Protein AF-A0A8C2FGY7-F1 (afdb_monomer_lite)

Structure (mmCIF, N/CA/C/O backbone):
data_AF-A0A8C2FGY7-F1
#
_entry.id   AF-A0A8C2FGY7-F1
#
loop_
_atom_site.group_PDB
_atom_site.id
_atom_site.type_symbol
_atom_site.label_atom_id
_atom_site.label_alt_id
_atom_site.label_comp_id
_atom_site.label_asym_id
_atom_site.label_entity_id
_atom_site.label_seq_id
_atom_site.pdbx_PDB_ins_code
_atom_site.Cartn_x
_atom_site.Cartn_y
_atom_site.Cartn_z
_atom_site.occupancy
_atom_site.B_iso_or_equiv
_atom_site.auth_seq_id
_atom_site.auth_comp_id
_atom_site.auth_asym_id
_atom_site.auth_atom_id
_atom_site.pdbx_PDB_model_num
ATOM 1 N N . MET A 1 1 ? 3.199 13.180 -5.191 1.00 70.38 1 MET A N 1
ATOM 2 C CA . MET A 1 1 ? 1.936 12.489 -4.848 1.00 70.38 1 MET A CA 1
ATOM 3 C C . MET A 1 1 ? 2.129 11.422 -3.775 1.00 70.38 1 MET A C 1
ATOM 5 O O . MET A 1 1 ? 1.133 10.982 -3.229 1.00 70.38 1 MET A O 1
ATOM 9 N N . GLU A 1 2 ? 3.371 11.119 -3.385 1.00 81.00 2 GLU A N 1
ATOM 10 C CA . GLU A 1 2 ? 3.741 10.205 -2.285 1.00 81.00 2 GLU A CA 1
ATOM 11 C C . GLU A 1 2 ? 3.095 10.534 -0.928 1.00 81.00 2 GLU A C 1
ATOM 13 O O . GLU A 1 2 ? 2.977 9.679 -0.068 1.00 81.00 2 GLU A O 1
ATOM 18 N N . PHE A 1 3 ? 2.617 11.765 -0.724 1.00 84.00 3 PHE A N 1
ATOM 19 C CA . PHE A 1 3 ? 1.879 12.116 0.491 1.00 84.00 3 PHE A CA 1
ATOM 20 C C . PHE A 1 3 ? 0.635 11.240 0.722 1.00 84.00 3 PHE A C 1
ATOM 22 O O . PHE A 1 3 ? 0.276 10.999 1.868 1.00 84.00 3 PHE A O 1
ATOM 29 N N . LEU A 1 4 ? -0.035 10.796 -0.347 1.00 87.25 4 LEU A N 1
ATOM 30 C CA . LEU A 1 4 ? -1.253 9.990 -0.237 1.00 87.25 4 LEU A CA 1
ATOM 31 C C . LEU A 1 4 ? -0.982 8.487 -0.092 1.00 87.25 4 LEU A C 1
ATOM 33 O O . LEU A 1 4 ? -1.940 7.745 0.057 1.00 87.25 4 LEU A O 1
ATOM 37 N N . ASP A 1 5 ? 0.279 8.065 -0.143 1.00 82.44 5 ASP A N 1
ATOM 38 C CA . ASP A 1 5 ? 0.716 6.670 -0.294 1.00 82.44 5 ASP A CA 1
ATOM 39 C C . ASP A 1 5 ? 0.630 5.832 0.991 1.00 82.44 5 ASP A C 1
ATOM 41 O O . ASP A 1 5 ? 1.151 4.735 1.029 1.00 82.44 5 ASP A O 1
ATOM 45 N N . GLY A 1 6 ? 0.059 6.375 2.075 1.00 81.12 6 GLY A N 1
ATOM 46 C CA . GLY A 1 6 ? -0.142 5.675 3.355 1.00 81.12 6 GLY A CA 1
ATOM 47 C C . GLY A 1 6 ? 1.125 5.327 4.159 1.00 81.12 6 GLY A C 1
ATOM 48 O O . GLY A 1 6 ? 1.104 5.382 5.391 1.00 81.12 6 GLY A O 1
ATOM 49 N N . ASP A 1 7 ? 2.248 5.085 3.484 1.00 79.06 7 ASP A N 1
ATOM 50 C CA . ASP A 1 7 ? 3.553 4.693 4.021 1.00 79.06 7 ASP A CA 1
ATOM 51 C C . ASP A 1 7 ? 4.176 5.746 4.943 1.00 79.06 7 ASP A C 1
ATOM 53 O O . ASP A 1 7 ? 4.849 5.436 5.931 1.00 79.06 7 ASP A O 1
ATOM 57 N N . ASN A 1 8 ? 3.927 7.022 4.646 1.00 78.19 8 ASN A N 1
ATOM 58 C CA . ASN A 1 8 ? 4.581 8.145 5.319 1.00 78.19 8 ASN A CA 1
ATOM 59 C C . ASN A 1 8 ? 3.785 8.671 6.523 1.00 78.19 8 ASN A C 1
ATOM 61 O O . ASN A 1 8 ? 4.095 9.737 7.065 1.00 78.19 8 ASN A O 1
ATOM 65 N N . GLY A 1 9 ? 2.766 7.928 6.959 1.00 81.69 9 GLY A N 1
ATOM 66 C CA . GLY A 1 9 ? 2.022 8.197 8.180 1.00 81.69 9 GLY A CA 1
ATOM 67 C C . GLY A 1 9 ? 0.510 8.189 8.001 1.00 81.69 9 GLY A C 1
ATOM 68 O O . GLY A 1 9 ? -0.045 7.965 6.932 1.00 81.69 9 GLY A O 1
ATOM 69 N N . VAL A 1 10 ? -0.182 8.458 9.105 1.00 88.56 10 VAL A N 1
ATOM 70 C CA . VAL A 1 10 ? -1.643 8.395 9.148 1.00 88.56 10 VAL A CA 1
ATOM 71 C C . VAL A 1 10 ? -2.232 9.666 8.548 1.00 88.56 10 VAL A C 1
ATOM 73 O O . VAL A 1 10 ? -2.162 10.741 9.153 1.00 88.56 10 VAL A O 1
ATOM 76 N N . LEU A 1 11 ? -2.850 9.525 7.375 1.00 92.31 11 LEU A 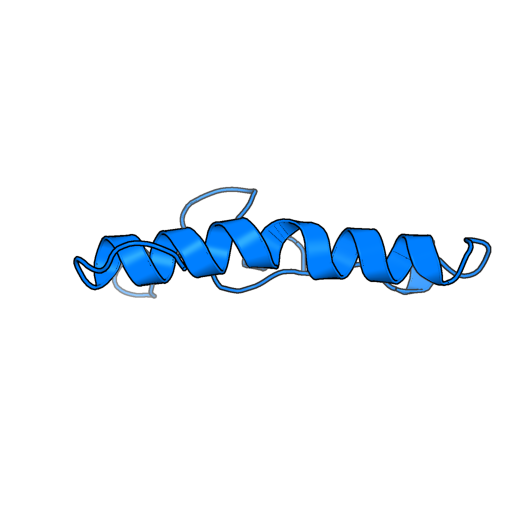N 1
ATOM 77 C CA . LEU A 1 11 ? -3.666 10.570 6.770 1.00 92.31 11 LEU A CA 1
ATOM 78 C C . LEU A 1 11 ? -4.796 10.979 7.726 1.00 92.31 11 LEU A C 1
ATOM 80 O O . LEU A 1 11 ? -5.339 10.162 8.475 1.00 92.31 11 LEU A O 1
ATOM 84 N N . LYS A 1 12 ? -5.143 12.266 7.711 1.00 94.38 12 LYS A N 1
ATOM 85 C CA . LYS A 1 12 ? -6.199 12.833 8.553 1.00 94.38 12 LYS A CA 1
ATOM 86 C C . LYS A 1 12 ? -7.153 13.670 7.719 1.00 94.38 12 LYS A C 1
ATOM 88 O O . LYS A 1 12 ? -6.735 14.324 6.763 1.00 94.38 12 LYS A O 1
ATOM 93 N N . SER A 1 13 ? -8.425 13.664 8.095 1.00 93.94 13 SER A N 1
ATOM 94 C CA . SER A 1 13 ? -9.420 14.577 7.544 1.00 93.94 13 SER A CA 1
ATOM 95 C C . SER A 1 13 ? -9.093 16.028 7.918 1.00 93.94 13 SER A C 1
ATOM 97 O O . SER A 1 13 ? -8.273 16.305 8.797 1.00 93.94 13 SER A O 1
ATOM 99 N N . VAL A 1 14 ? -9.800 16.977 7.302 1.00 95.06 14 VAL A N 1
ATOM 100 C CA . VAL A 1 14 ? -9.706 18.404 7.658 1.00 95.06 14 VAL A CA 1
ATOM 101 C C . VAL A 1 14 ? -10.105 18.692 9.113 1.00 95.06 14 VAL A C 1
ATOM 103 O O . VAL A 1 14 ? -9.691 19.706 9.665 1.00 95.06 14 VAL A O 1
ATOM 106 N N . THR A 1 15 ? -10.875 17.801 9.748 1.00 96.56 15 THR A N 1
ATOM 107 C CA . THR A 1 15 ? -11.253 17.875 11.169 1.00 96.56 15 THR A CA 1
ATOM 108 C C . THR A 1 15 ? -10.282 17.123 12.087 1.00 96.56 15 THR A C 1
ATOM 110 O O . THR A 1 15 ? -10.461 17.126 13.302 1.00 96.56 15 THR A O 1
ATOM 113 N N . GLY A 1 16 ? -9.231 16.510 11.531 1.00 95.44 16 GLY A N 1
ATOM 114 C CA . GLY A 1 16 ? -8.184 15.803 12.270 1.00 95.44 16 GLY A CA 1
ATOM 115 C C . GLY A 1 16 ? -8.450 14.314 12.503 1.00 95.44 16 GLY A C 1
ATOM 116 O O . GLY A 1 16 ? -7.625 13.653 13.138 1.00 95.44 16 GLY A O 1
ATOM 117 N N . GLU A 1 17 ? -9.556 13.772 11.988 1.00 96.69 17 GLU A N 1
ATOM 118 C CA . GLU A 1 17 ? -9.896 12.354 12.137 1.00 96.69 17 GLU A CA 1
ATOM 119 C C . GLU A 1 17 ? -8.931 11.488 11.316 1.00 96.69 17 GLU A C 1
ATOM 121 O O . GLU A 1 17 ? -8.789 11.723 10.114 1.00 96.69 17 GLU A O 1
ATOM 126 N N . PRO A 1 18 ? -8.248 10.505 11.928 1.00 94.62 18 PRO A N 1
ATOM 127 C CA . PRO A 1 18 ? -7.340 9.624 11.205 1.00 94.62 18 PRO A CA 1
ATOM 128 C C . PRO A 1 18 ? -8.100 8.687 10.264 1.00 94.62 18 PRO A C 1
ATOM 130 O O . PRO A 1 18 ? -9.248 8.322 10.528 1.00 94.62 18 PRO A O 1
ATOM 133 N N . VAL A 1 19 ? -7.447 8.241 9.188 1.00 93.06 19 VAL A N 1
ATOM 134 C CA . VAL A 1 19 ? -8.028 7.196 8.334 1.00 93.06 19 VAL A CA 1
ATOM 135 C C . VAL A 1 19 ? -8.270 5.924 9.134 1.00 93.06 19 VAL A C 1
ATOM 137 O O . VAL A 1 19 ? -7.459 5.524 9.967 1.00 93.06 19 VAL A O 1
ATOM 140 N N . ALA A 1 20 ? -9.377 5.247 8.837 1.00 93.25 20 ALA A N 1
ATOM 141 C CA . ALA A 1 20 ? -9.643 3.934 9.411 1.00 93.25 20 ALA A CA 1
ATOM 142 C C . ALA A 1 20 ? -8.645 2.881 8.908 1.00 93.25 20 ALA A C 1
ATOM 144 O O . ALA A 1 20 ? -8.307 1.950 9.635 1.00 93.25 20 ALA A O 1
ATOM 145 N N . ARG A 1 21 ? -8.224 3.000 7.644 1.00 92.50 21 ARG A N 1
ATOM 146 C CA . ARG A 1 21 ? -7.324 2.073 6.957 1.00 92.50 21 ARG A CA 1
ATOM 147 C C . ARG A 1 21 ? -6.612 2.797 5.828 1.00 92.50 21 ARG A C 1
ATOM 149 O O . ARG A 1 21 ? -7.172 3.734 5.261 1.00 92.50 21 ARG A O 1
ATOM 156 N N . ASP A 1 22 ? -5.455 2.278 5.463 1.00 91.25 22 ASP A N 1
ATOM 157 C CA . ASP A 1 22 ? -4.799 2.639 4.221 1.00 91.25 22 ASP A CA 1
ATOM 158 C C . ASP A 1 22 ? -5.399 1.878 3.024 1.00 91.25 22 ASP A C 1
ATOM 160 O O . ASP A 1 22 ? -5.758 0.698 3.140 1.00 91.25 22 ASP A O 1
ATOM 164 N N . ILE A 1 23 ? -5.587 2.591 1.913 1.00 92.25 23 ILE A N 1
ATOM 165 C CA . ILE A 1 23 ? -6.223 2.113 0.675 1.00 92.25 23 ILE A CA 1
ATOM 166 C C . ILE A 1 23 ? -5.642 2.765 -0.591 1.00 92.25 23 ILE A C 1
ATOM 168 O O . ILE A 1 23 ? -6.212 2.583 -1.669 1.00 92.25 23 ILE A O 1
ATOM 172 N N . VAL A 1 24 ? -4.594 3.586 -0.485 1.00 91.38 24 VAL A N 1
ATOM 173 C CA . VAL A 1 24 ? -4.071 4.361 -1.617 1.00 91.38 24 VAL A CA 1
ATOM 174 C C . VAL A 1 24 ? -2.584 4.094 -1.757 1.00 91.38 24 VAL A C 1
ATOM 176 O O . VAL A 1 24 ? -1.835 4.414 -0.854 1.00 91.38 24 VAL A O 1
ATOM 179 N N . GLN A 1 25 ? -2.183 3.610 -2.934 1.00 90.81 25 GLN A N 1
ATOM 180 C CA . GLN A 1 25 ? -0.781 3.529 -3.336 1.00 90.81 25 GLN A CA 1
ATOM 181 C C . GLN A 1 25 ? -0.507 4.487 -4.504 1.00 90.81 25 GLN A C 1
ATOM 183 O O . GLN A 1 25 ? -1.291 4.560 -5.460 1.00 90.81 25 GLN A O 1
ATOM 188 N N . PHE A 1 26 ? 0.644 5.155 -4.496 1.00 92.25 26 PHE A N 1
ATOM 189 C CA . PHE A 1 26 ? 1.192 5.885 -5.628 1.00 92.25 26 PHE A CA 1
ATOM 190 C C . PHE A 1 26 ? 2.493 5.263 -6.160 1.00 92.25 26 PHE A C 1
ATOM 192 O O . PHE A 1 26 ? 3.546 5.352 -5.546 1.00 92.25 26 PHE A O 1
ATOM 199 N N . VAL A 1 27 ? 2.463 4.756 -7.400 1.00 91.31 27 VAL A N 1
ATOM 200 C CA . VAL A 1 27 ? 3.666 4.254 -8.088 1.00 91.31 27 VAL A CA 1
ATOM 201 C C . VAL A 1 27 ? 4.072 5.188 -9.238 1.00 91.31 27 VAL A C 1
ATOM 203 O O . VAL A 1 27 ? 3.296 5.384 -10.182 1.00 91.31 27 VAL A O 1
ATOM 206 N N . PRO A 1 28 ? 5.290 5.764 -9.230 1.00 92.62 28 PRO A N 1
ATOM 207 C CA . PRO A 1 28 ? 5.747 6.675 -10.276 1.00 92.62 28 PRO A CA 1
ATOM 208 C C . PRO A 1 28 ? 6.098 5.926 -11.573 1.00 92.62 28 PRO A C 1
ATOM 210 O O . PRO A 1 28 ? 7.256 5.614 -11.839 1.00 92.62 28 PRO A O 1
ATOM 213 N N . PHE A 1 29 ? 5.101 5.714 -12.441 1.00 93.25 29 PHE A N 1
ATOM 214 C CA . PHE A 1 29 ? 5.212 4.961 -13.705 1.00 93.25 29 PHE A CA 1
ATOM 215 C C . PHE A 1 29 ? 6.463 5.280 -14.544 1.00 93.25 29 PHE A C 1
ATOM 217 O O . PHE A 1 29 ? 7.102 4.381 -15.084 1.00 93.25 29 PHE A O 1
ATOM 224 N N . LYS A 1 30 ? 6.856 6.560 -14.631 1.00 94.69 30 LYS A N 1
ATOM 225 C CA . LYS A 1 30 ? 8.018 6.999 -15.426 1.00 94.69 30 LYS A CA 1
ATOM 226 C C . LYS A 1 30 ? 9.342 6.362 -14.982 1.00 94.69 30 LYS A C 1
ATOM 228 O O . LYS A 1 30 ? 10.239 6.238 -15.809 1.00 94.69 30 LYS A O 1
ATOM 233 N N . GLN A 1 31 ? 9.466 5.948 -13.720 1.00 94.44 31 GLN A N 1
ATOM 234 C CA . GLN A 1 31 ? 10.668 5.282 -13.202 1.00 94.44 31 GLN A CA 1
ATOM 235 C C . GLN A 1 31 ? 10.828 3.850 -13.738 1.00 94.44 31 GLN A C 1
ATOM 237 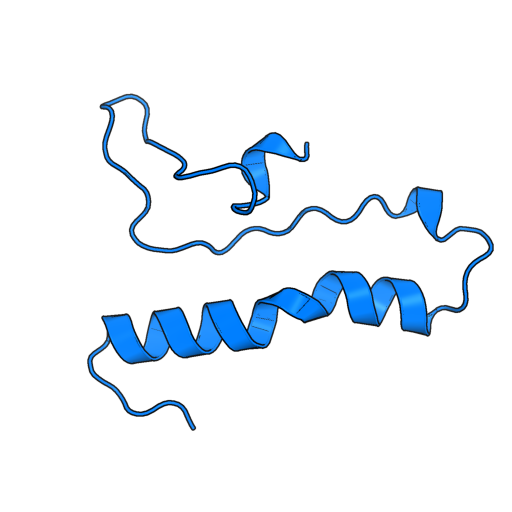O O . GLN A 1 31 ? 11.918 3.292 -13.681 1.00 94.44 31 GLN A O 1
ATOM 242 N N . PHE A 1 32 ? 9.770 3.279 -14.321 1.00 95.50 32 PHE A N 1
ATOM 243 C CA . PHE A 1 32 ? 9.746 1.917 -14.856 1.00 95.50 32 PHE A CA 1
ATOM 244 C C . PHE A 1 32 ? 9.904 1.872 -16.380 1.00 95.50 32 PHE A C 1
ATOM 246 O O . PHE A 1 32 ? 9.768 0.809 -16.976 1.00 95.50 32 PHE A O 1
ATOM 253 N N . ALA A 1 33 ? 10.210 3.000 -17.032 1.00 94.75 33 ALA A N 1
ATOM 254 C CA . ALA A 1 33 ? 10.267 3.092 -18.493 1.00 94.75 33 ALA A CA 1
ATOM 255 C C . ALA A 1 33 ? 11.270 2.118 -19.144 1.00 94.75 33 ALA A C 1
ATOM 257 O O . ALA A 1 33 ? 11.049 1.670 -20.266 1.00 94.75 33 ALA A O 1
ATOM 258 N N . SER A 1 34 ? 12.358 1.789 -18.445 1.00 96.12 34 SER A N 1
ATOM 259 C CA . SER A 1 34 ? 13.380 0.821 -18.867 1.00 96.12 34 SER A CA 1
ATOM 260 C C . SER A 1 34 ? 13.364 -0.478 -18.051 1.00 96.12 34 SER A C 1
ATOM 262 O O . SER A 1 34 ? 14.247 -1.318 -18.224 1.00 96.12 34 SER A O 1
ATOM 264 N N . ALA A 1 35 ? 12.391 -0.646 -17.153 1.00 95.88 35 ALA A N 1
ATOM 265 C CA . ALA A 1 35 ? 12.272 -1.825 -16.305 1.00 95.88 35 ALA A CA 1
ATOM 266 C C . ALA A 1 35 ? 11.434 -2.923 -16.990 1.00 95.88 35 ALA A C 1
ATOM 268 O O . ALA A 1 35 ? 10.617 -2.627 -17.869 1.00 95.88 35 ALA A O 1
ATOM 269 N N . PRO A 1 36 ? 11.579 -4.195 -16.578 1.00 96.50 36 PRO A N 1
ATOM 270 C CA . PRO A 1 36 ? 10.631 -5.240 -16.952 1.00 96.50 36 PRO A CA 1
ATOM 271 C C . PRO A 1 36 ? 9.202 -4.853 -16.548 1.00 96.50 36 PRO A C 1
ATOM 273 O O . PRO A 1 36 ? 8.989 -4.252 -15.493 1.00 96.50 36 PRO A O 1
ATOM 276 N N . LYS A 1 37 ? 8.207 -5.232 -17.358 1.00 90.56 37 LYS A N 1
ATOM 277 C CA . LYS A 1 37 ? 6.782 -4.938 -17.093 1.00 90.56 37 LYS A CA 1
ATOM 278 C C . LYS A 1 37 ? 6.319 -5.481 -15.734 1.00 90.56 37 LYS A C 1
ATOM 280 O O . LYS A 1 37 ? 5.447 -4.903 -15.091 1.00 90.56 37 LYS A O 1
ATOM 285 N N . GLU A 1 38 ? 6.935 -6.572 -15.293 1.00 96.69 38 GLU A N 1
ATOM 286 C CA . GLU A 1 38 ? 6.688 -7.229 -14.017 1.00 96.69 38 GLU A CA 1
ATOM 287 C C . GLU A 1 38 ? 7.095 -6.347 -12.834 1.00 96.69 38 GLU A C 1
ATOM 289 O O . GLU A 1 38 ? 6.440 -6.404 -11.801 1.00 96.69 38 GLU A O 1
ATOM 294 N N . ALA A 1 39 ? 8.117 -5.496 -12.981 1.00 96.75 39 ALA A N 1
ATOM 295 C CA . ALA A 1 39 ? 8.586 -4.628 -11.902 1.00 96.75 39 ALA A CA 1
ATOM 296 C C . ALA A 1 39 ? 7.526 -3.586 -11.517 1.00 96.75 39 ALA A C 1
ATOM 298 O O . ALA A 1 39 ? 7.267 -3.377 -10.335 1.00 96.75 39 ALA A O 1
ATOM 299 N N . LEU A 1 40 ? 6.856 -2.988 -12.510 1.00 95.31 40 LEU A N 1
ATOM 300 C CA . LEU A 1 40 ? 5.741 -2.076 -12.255 1.00 95.31 40 LEU A CA 1
ATOM 301 C C . LEU A 1 40 ? 4.585 -2.806 -11.563 1.00 95.31 40 LEU A C 1
ATOM 303 O O . LEU A 1 40 ? 4.043 -2.305 -10.582 1.00 95.31 40 LEU A O 1
ATOM 307 N N . ALA A 1 41 ? 4.213 -3.989 -12.065 1.00 95.12 41 ALA A N 1
ATOM 308 C CA . ALA A 1 41 ? 3.138 -4.783 -11.477 1.00 95.12 41 ALA A CA 1
ATOM 309 C C . ALA A 1 41 ? 3.460 -5.183 -10.031 1.00 95.12 41 ALA A C 1
ATOM 311 O O . ALA A 1 41 ? 2.595 -5.091 -9.166 1.00 95.12 41 ALA A O 1
ATOM 312 N N . GLN A 1 42 ? 4.706 -5.568 -9.757 1.00 95.94 42 GLN A N 1
ATOM 313 C CA . GLN A 1 42 ? 5.169 -5.902 -8.417 1.00 95.94 42 GLN A C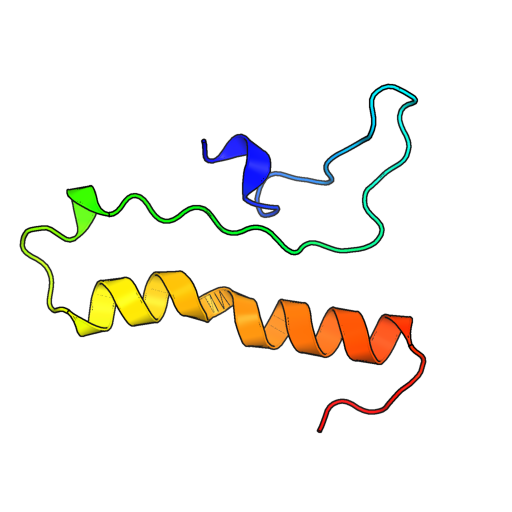A 1
ATOM 314 C C . GLN A 1 42 ? 5.043 -4.707 -7.470 1.00 95.94 42 GLN A C 1
ATOM 316 O O . GLN A 1 42 ? 4.493 -4.874 -6.387 1.00 95.94 42 GLN A O 1
ATOM 321 N N . SER A 1 43 ? 5.496 -3.516 -7.873 1.00 93.69 43 SER A N 1
ATOM 322 C CA . SER A 1 43 ? 5.372 -2.311 -7.043 1.00 93.69 43 SER A CA 1
ATOM 323 C C . SER A 1 43 ? 3.916 -1.910 -6.808 1.00 93.69 43 SER A C 1
ATOM 325 O O . SER A 1 43 ? 3.558 -1.595 -5.686 1.00 93.69 43 SER A O 1
ATOM 327 N N . VAL A 1 44 ? 3.056 -1.969 -7.830 1.00 92.62 44 VAL A N 1
ATOM 328 C CA . VAL A 1 44 ? 1.633 -1.598 -7.696 1.00 92.62 44 VAL A CA 1
ATOM 329 C C . VAL A 1 44 ? 0.854 -2.584 -6.820 1.00 92.62 44 VAL A C 1
ATOM 331 O O . VAL A 1 44 ? -0.072 -2.189 -6.118 1.00 92.62 44 VAL A O 1
ATOM 334 N N . LEU A 1 45 ? 1.187 -3.875 -6.876 1.00 94.94 45 LEU A N 1
ATOM 335 C CA . LEU A 1 45 ? 0.448 -4.925 -6.168 1.00 94.94 45 LEU 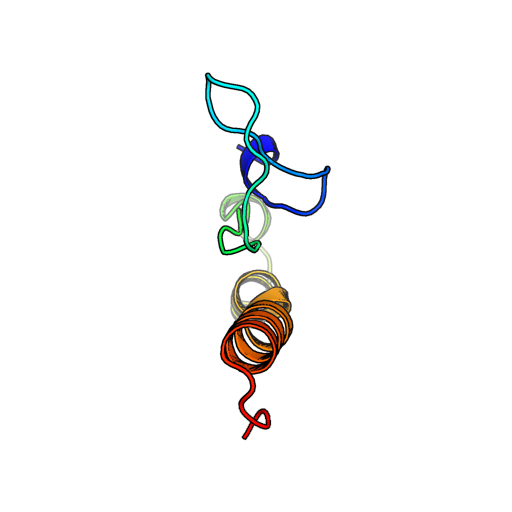A CA 1
ATOM 336 C C . LEU A 1 45 ? 1.010 -5.242 -4.776 1.00 94.94 45 LEU A C 1
ATOM 338 O O . LEU A 1 45 ? 0.381 -6.011 -4.048 1.00 94.94 45 LEU A O 1
ATOM 342 N N . ALA A 1 46 ? 2.163 -4.678 -4.403 1.00 93.06 46 ALA A N 1
ATOM 343 C CA . ALA A 1 46 ? 2.871 -5.003 -3.165 1.00 93.06 46 ALA A CA 1
ATOM 344 C C . ALA A 1 46 ? 2.007 -4.811 -1.907 1.00 93.06 46 ALA A C 1
ATOM 346 O O . ALA A 1 46 ? 2.073 -5.622 -0.982 1.00 93.06 46 ALA A O 1
ATOM 347 N N . GLU A 1 47 ? 1.160 -3.783 -1.885 1.00 90.88 47 GLU A N 1
ATOM 348 C CA . GLU A 1 47 ? 0.352 -3.443 -0.713 1.00 90.88 47 GLU A CA 1
ATOM 349 C C . GLU A 1 47 ? -1.027 -4.100 -0.667 1.00 90.88 47 GLU A C 1
ATOM 351 O O . 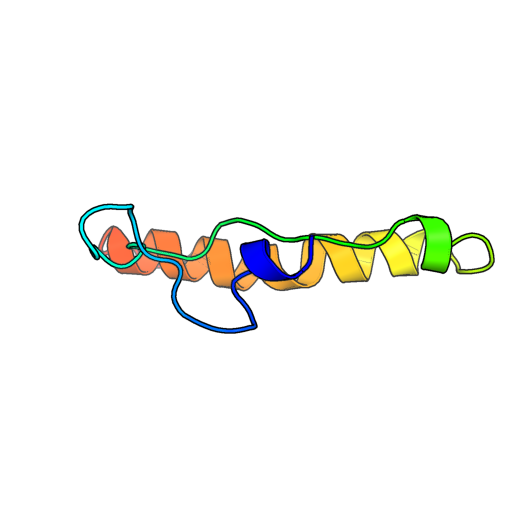GLU A 1 47 ? -1.625 -4.209 0.408 1.00 90.88 47 GLU A O 1
ATOM 356 N N . VAL A 1 48 ? -1.535 -4.585 -1.803 1.00 93.75 48 VAL A N 1
ATOM 357 C CA . VAL A 1 48 ? -2.892 -5.146 -1.903 1.00 93.75 48 VAL A CA 1
ATOM 358 C C . VAL A 1 48 ? -3.150 -6.246 -0.857 1.00 93.75 48 VAL A C 1
ATOM 360 O O . VAL A 1 48 ? -4.205 -6.198 -0.216 1.00 93.75 48 VAL A O 1
ATOM 363 N N . PRO A 1 49 ? -2.227 -7.198 -0.592 1.00 94.12 49 PRO A N 1
ATOM 364 C CA . PRO A 1 49 ? -2.432 -8.202 0.452 1.00 94.12 49 PRO A CA 1
ATOM 365 C C . PRO A 1 49 ? -2.621 -7.594 1.849 1.00 94.12 49 PRO A C 1
ATOM 367 O O . PRO A 1 49 ? -3.517 -8.001 2.589 1.00 94.12 49 PRO A O 1
ATOM 370 N N . ASN A 1 50 ? -1.823 -6.586 2.208 1.00 91.50 50 ASN A N 1
ATOM 371 C CA . ASN A 1 50 ? -1.913 -5.930 3.512 1.00 91.50 50 ASN A CA 1
ATOM 372 C C . ASN A 1 50 ? -3.213 -5.131 3.643 1.00 91.50 50 ASN A C 1
ATOM 374 O O . ASN A 1 50 ? -3.897 -5.225 4.667 1.00 91.50 50 ASN A O 1
ATOM 378 N N . GLN A 1 51 ? -3.596 -4.403 2.593 1.00 92.94 51 GLN A N 1
ATOM 379 C CA . GLN A 1 51 ? -4.848 -3.648 2.540 1.00 92.94 51 GLN A CA 1
ATOM 380 C C . GLN A 1 51 ? -6.072 -4.576 2.649 1.00 92.94 51 GLN A C 1
ATOM 382 O O . GLN A 1 51 ? -7.035 -4.254 3.358 1.00 92.94 51 GLN A O 1
ATOM 387 N N . LEU A 1 52 ? -6.017 -5.754 2.016 1.00 94.69 52 LEU A N 1
ATOM 388 C CA . LEU A 1 52 ? -7.045 -6.791 2.111 1.00 94.69 52 LEU A CA 1
ATOM 389 C C . LEU A 1 52 ? -7.144 -7.340 3.538 1.00 94.69 52 LEU A C 1
ATOM 391 O O . LEU A 1 52 ? -8.210 -7.290 4.149 1.00 94.69 52 LEU A O 1
ATOM 395 N N . VAL A 1 53 ? -6.034 -7.801 4.113 1.00 94.56 53 VAL A N 1
ATOM 396 C CA . VAL A 1 53 ? -6.009 -8.337 5.484 1.00 94.56 53 VAL A CA 1
ATOM 397 C C . VAL A 1 53 ? -6.483 -7.286 6.495 1.00 94.56 53 VAL A C 1
ATOM 399 O O . VAL A 1 53 ? -7.239 -7.611 7.412 1.00 94.56 53 VAL A O 1
ATOM 402 N N . SER A 1 54 ? -6.091 -6.022 6.315 1.00 93.06 54 SER A N 1
ATOM 403 C CA . SER A 1 54 ? -6.548 -4.888 7.127 1.00 93.06 54 SER A CA 1
ATOM 404 C C . SER A 1 54 ? -8.071 -4.721 7.071 1.00 93.06 54 SER A C 1
ATOM 406 O O . SER A 1 54 ? -8.721 -4.577 8.109 1.00 93.06 54 SER A O 1
ATOM 408 N N . TYR A 1 55 ? -8.670 -4.824 5.879 1.00 95.06 55 TYR A N 1
ATOM 409 C CA . TYR A 1 55 ? -10.125 -4.793 5.719 1.00 95.06 55 TYR A CA 1
ATOM 410 C C . TYR A 1 55 ? -10.823 -5.948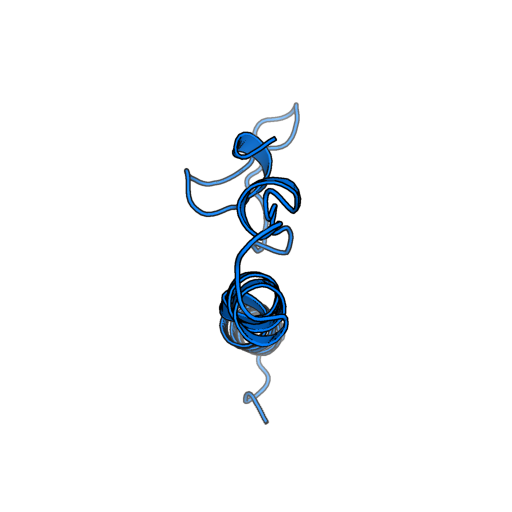 6.449 1.00 95.06 55 TYR A C 1
ATOM 412 O O . TYR A 1 55 ? -11.773 -5.713 7.197 1.00 95.06 55 TYR A O 1
ATOM 420 N N . PHE A 1 56 ? -10.351 -7.184 6.266 1.00 96.62 56 PHE A N 1
ATOM 421 C CA . PHE A 1 56 ? -10.954 -8.362 6.896 1.00 96.62 56 PHE A CA 1
ATOM 422 C C . PHE A 1 56 ? -10.895 -8.279 8.424 1.00 96.62 56 PHE A C 1
ATOM 424 O O . PHE A 1 56 ? -11.914 -8.469 9.091 1.00 96.62 56 PHE A O 1
ATOM 431 N N . LYS A 1 57 ? -9.745 -7.876 8.979 1.00 93.69 57 LYS A N 1
ATOM 432 C CA . LYS A 1 57 ? -9.583 -7.633 10.420 1.00 93.69 57 LYS A CA 1
ATOM 433 C C . LYS A 1 57 ? -10.541 -6.555 10.931 1.00 93.69 57 LYS A C 1
ATOM 435 O O . LYS A 1 57 ? -11.209 -6.778 11.934 1.00 93.69 57 LYS A O 1
ATOM 440 N N . MET A 1 58 ? -10.672 -5.429 10.221 1.00 94.06 58 MET A N 1
ATOM 441 C CA . MET A 1 58 ? -11.630 -4.366 10.568 1.00 94.06 58 MET A CA 1
ATOM 442 C C . MET A 1 58 ? -13.079 -4.879 10.582 1.00 94.06 58 MET A C 1
ATOM 444 O O . MET A 1 58 ? -13.892 -4.435 11.389 1.00 94.06 58 MET A O 1
ATOM 448 N N . ARG A 1 59 ? -13.412 -5.820 9.694 1.00 96.25 59 ARG A N 1
ATOM 449 C CA . ARG A 1 59 ? -14.737 -6.447 9.603 1.00 96.25 59 ARG A CA 1
ATOM 450 C C . ARG A 1 59 ? -14.936 -7.633 10.549 1.00 96.25 59 ARG A C 1
ATOM 452 O O . ARG A 1 59 ? -16.005 -8.234 10.515 1.00 96.25 59 ARG A O 1
ATOM 459 N N . ASN A 1 60 ? -13.949 -7.951 11.388 1.00 95.56 60 ASN A N 1
ATOM 460 C CA . ASN A 1 60 ? -13.946 -9.119 12.268 1.00 95.56 60 ASN A CA 1
ATOM 461 C C . ASN A 1 60 ? -14.158 -10.445 11.506 1.00 95.56 60 ASN A C 1
ATOM 463 O O . ASN A 1 60 ? -14.853 -11.348 11.970 1.00 95.56 60 ASN A O 1
ATOM 467 N N . MET A 1 61 ? -13.579 -10.534 10.307 1.00 96.00 61 MET A N 1
ATOM 468 C CA . MET A 1 61 ? -13.598 -11.705 9.430 1.00 96.00 61 MET A CA 1
ATOM 469 C C . MET A 1 61 ? -12.190 -12.301 9.334 1.00 96.00 61 MET A C 1
ATOM 471 O O . MET A 1 61 ? -11.195 -11.573 9.356 1.00 96.00 61 MET A O 1
ATOM 475 N N . ALA A 1 62 ? -12.094 -13.623 9.192 1.00 92.31 62 ALA A N 1
ATOM 476 C CA . ALA A 1 62 ? -10.824 -14.271 8.880 1.00 92.31 62 ALA A CA 1
ATOM 477 C C . ALA A 1 62 ? -10.412 -13.929 7.435 1.00 92.31 62 ALA A C 1
ATOM 479 O O . ALA A 1 62 ? -11.249 -14.078 6.542 1.00 92.31 62 ALA A O 1
ATOM 480 N N . PRO A 1 63 ? -9.169 -13.473 7.186 1.00 88.38 63 PRO A N 1
ATOM 481 C CA . PRO A 1 63 ? -8.656 -13.334 5.826 1.00 88.38 63 PRO A CA 1
ATOM 482 C C . PRO A 1 63 ? -8.689 -14.694 5.120 1.00 88.38 63 PRO A C 1
ATOM 484 O O . PRO A 1 63 ? -8.300 -15.696 5.724 1.00 88.38 63 PRO A O 1
ATOM 487 N N . VAL A 1 64 ? -9.181 -14.716 3.882 1.00 74.62 64 VAL A N 1
ATOM 488 C CA . VAL A 1 64 ? -9.253 -15.913 3.026 1.00 74.62 64 VAL A CA 1
ATOM 489 C C . VAL A 1 64 ? -8.069 -16.008 2.080 1.00 74.62 64 VAL A C 1
ATOM 491 O O . VAL A 1 64 ? -7.562 -14.938 1.672 1.00 74.62 64 VAL A O 1
#

Foldseek 3Di:
DCVLACPVDFDADPVGHTDLARDDHDDPVVVCPVPPPVVSVCRVCVCVVVRQCSVCVVVVHDRD

pLDDT: mean 91.68, std 5.66, range [70.38, 96.75]

InterPro domains:
  IPR010734 Copine, C-terminal [PF07002] (1-63)
  IPR045052 Copine [PTHR10857] (1-63)

Sequence (64 aa):
MEFLDGDNGVLKSVTGEPVARDIVQFVPFKQFASAPKEALAQSVLAEVPNQLVSYFKMRNMAPV

Organism: Cyprinus carpio (NCBI:txid7962)

Radius of gyration: 14.4 Å; chains: 1; bounding box: 28×34×31 Å

Secondary structure (DSSP, 8-state):
-GGGSSTTS--B-TT-PBPSS-------GGGGTTS-HHHHHHHHHTTHHHHHHHHHHHTT----